Protein AF-A0A820YZL5-F1 (afdb_monomer_lite)

Secondary structure (DSSP, 8-state):
-------TTSSHHHHHHHHTTSS--SSS--EETTEEGGGS-HHHHHHTEEEE-SSPPPPSSBHHHHHHTT--S-S---HHHHHHHHHHTT-HHHHHTSTTGGG-B--GGGTTS-HHHHHHHHHHHHHHT--SEEEESSGGGT--HHHHHHHHHTT-

Structure (mmCIF, N/CA/C/O backbone):
data_AF-A0A820YZL5-F1
#
_entry.id   AF-A0A820YZL5-F1
#
loop_
_atom_site.group_PDB
_atom_site.id
_atom_site.type_symbol
_atom_site.label_atom_id
_atom_site.label_alt_id
_atom_site.label_comp_id
_atom_site.label_asym_id
_atom_site.label_entity_id
_atom_site.label_seq_id
_atom_site.pdbx_PDB_ins_code
_atom_site.Cartn_x
_atom_site.Cartn_y
_atom_site.Cartn_z
_atom_site.occupancy
_atom_site.B_iso_or_equiv
_atom_site.auth_seq_id
_atom_site.auth_comp_id
_atom_site.auth_asym_id
_atom_site.auth_atom_id
_atom_site.pdbx_PDB_model_num
ATOM 1 N N . MET A 1 1 ? 10.880 -13.771 2.315 1.00 72.81 1 MET A N 1
ATOM 2 C CA . MET A 1 1 ? 11.273 -12.405 2.723 1.00 72.81 1 MET A CA 1
ATOM 3 C C . MET A 1 1 ? 12.699 -12.145 2.258 1.00 72.81 1 MET A C 1
ATOM 5 O O . MET A 1 1 ? 13.559 -12.981 2.504 1.00 72.81 1 MET A O 1
ATOM 9 N N . SER A 1 2 ? 12.945 -11.035 1.565 1.00 79.44 2 SER A N 1
ATOM 10 C CA . SER A 1 2 ? 14.290 -10.598 1.166 1.00 79.44 2 SER A CA 1
ATOM 11 C C . SER A 1 2 ? 14.559 -9.242 1.807 1.00 79.44 2 SER A C 1
ATOM 13 O O . SER A 1 2 ? 13.688 -8.378 1.772 1.00 79.44 2 SER A O 1
ATOM 15 N N . ILE A 1 3 ? 15.738 -9.065 2.401 1.00 78.69 3 ILE A N 1
ATOM 16 C CA . ILE A 1 3 ? 16.109 -7.838 3.114 1.00 78.69 3 ILE A CA 1
ATOM 17 C C . ILE A 1 3 ? 17.224 -7.151 2.332 1.00 78.69 3 ILE A C 1
ATOM 19 O O . ILE A 1 3 ? 18.236 -7.773 2.010 1.00 78.69 3 ILE A O 1
ATOM 23 N N . TYR A 1 4 ? 17.035 -5.870 2.025 1.00 78.06 4 TYR A N 1
ATOM 24 C CA . TYR A 1 4 ? 18.021 -5.054 1.326 1.00 78.06 4 TYR A CA 1
ATOM 25 C C . TYR A 1 4 ? 18.699 -4.098 2.311 1.00 78.06 4 TYR A C 1
ATOM 27 O O . TYR A 1 4 ? 18.061 -3.198 2.854 1.00 78.06 4 TYR A O 1
ATOM 35 N N . LEU A 1 5 ? 19.993 -4.313 2.563 1.00 81.06 5 LEU A N 1
ATOM 36 C CA . LEU A 1 5 ? 20.783 -3.547 3.527 1.00 81.06 5 LEU A CA 1
ATOM 37 C C . LEU A 1 5 ? 21.779 -2.635 2.811 1.00 81.06 5 LEU A C 1
ATOM 39 O O . LEU A 1 5 ? 22.403 -3.017 1.824 1.00 81.06 5 LEU A O 1
ATOM 43 N N . GLY A 1 6 ? 21.964 -1.436 3.355 1.00 80.88 6 GLY A N 1
ATOM 44 C CA . GLY A 1 6 ? 22.942 -0.474 2.868 1.00 80.88 6 GLY A CA 1
ATOM 45 C C . GLY A 1 6 ? 22.905 0.818 3.675 1.00 80.88 6 GLY A C 1
ATOM 46 O O . GLY A 1 6 ? 21.952 1.075 4.420 1.00 80.88 6 GLY A O 1
ATOM 47 N N . THR A 1 7 ? 23.952 1.629 3.537 1.00 82.62 7 THR A N 1
ATOM 48 C CA . THR A 1 7 ? 24.090 2.907 4.244 1.00 82.62 7 THR A CA 1
ATOM 49 C C . THR A 1 7 ? 22.957 3.881 3.901 1.00 82.62 7 THR A C 1
ATOM 51 O O . THR A 1 7 ? 22.217 3.712 2.924 1.00 82.62 7 THR A O 1
ATOM 54 N N . SER A 1 8 ? 22.777 4.914 4.727 1.00 78.38 8 SER A N 1
ATOM 55 C CA . SER A 1 8 ? 21.866 6.007 4.373 1.00 78.38 8 SER A CA 1
ATOM 56 C C . SER A 1 8 ? 22.307 6.639 3.047 1.00 78.38 8 SER A C 1
ATOM 58 O O . SER A 1 8 ? 23.500 6.830 2.814 1.00 78.38 8 SER A O 1
ATOM 60 N N . GLY A 1 9 ? 21.352 6.892 2.148 1.00 81.12 9 GLY A N 1
ATOM 61 C CA . GLY A 1 9 ? 21.626 7.445 0.819 1.00 81.12 9 GLY A CA 1
ATOM 62 C C . GLY A 1 9 ? 22.157 6.457 -0.229 1.00 81.12 9 GLY A C 1
ATOM 63 O O . GLY A 1 9 ? 22.427 6.875 -1.349 1.00 81.12 9 GLY A O 1
ATOM 64 N N . CYS A 1 10 ? 22.258 5.151 0.056 1.00 86.19 10 CYS A N 1
ATOM 65 C CA . CYS A 1 10 ? 22.739 4.168 -0.930 1.00 86.19 10 CYS A CA 1
ATOM 66 C C . CYS A 1 10 ? 21.718 3.808 -2.036 1.00 86.19 10 CYS A C 1
ATOM 68 O O . CYS A 1 10 ? 21.962 2.891 -2.815 1.00 86.19 10 CYS A O 1
ATOM 70 N N . GLY A 1 11 ? 20.564 4.486 -2.087 1.00 86.25 11 GLY A N 1
ATOM 71 C CA . GLY A 1 11 ? 19.542 4.286 -3.122 1.00 86.25 11 GLY A CA 1
ATOM 72 C C . GLY A 1 11 ? 18.442 3.267 -2.797 1.00 86.25 11 GLY A C 1
ATOM 73 O O . GLY A 1 11 ? 17.740 2.845 -3.709 1.00 86.25 11 GLY A O 1
ATOM 74 N N . LYS A 1 12 ? 18.241 2.879 -1.527 1.00 86.88 12 LYS A N 1
ATOM 75 C CA . LYS A 1 12 ? 17.176 1.928 -1.127 1.00 86.88 12 LYS A CA 1
ATOM 76 C C . LYS A 1 12 ? 15.785 2.383 -1.589 1.00 86.88 12 LYS A C 1
ATOM 78 O O . LYS A 1 12 ? 15.114 1.658 -2.321 1.00 86.88 12 LYS A O 1
ATOM 83 N N . SER A 1 13 ? 15.403 3.616 -1.257 1.00 84.38 13 SER A N 1
ATOM 84 C CA . SER A 1 13 ? 14.121 4.187 -1.685 1.00 84.38 13 SER A CA 1
ATOM 85 C C . SER A 1 13 ? 14.051 4.382 -3.205 1.00 84.38 13 SER A C 1
ATOM 87 O O . SER A 1 13 ? 12.991 4.210 -3.797 1.00 84.38 13 SER A O 1
ATOM 89 N N . THR A 1 14 ? 15.177 4.654 -3.877 1.00 89.81 14 THR A N 1
ATOM 90 C CA . THR A 1 14 ? 15.236 4.698 -5.350 1.00 89.81 14 THR A CA 1
ATOM 91 C C . THR A 1 14 ? 14.917 3.334 -5.964 1.00 89.81 14 THR A C 1
ATOM 93 O O . THR A 1 14 ? 14.180 3.263 -6.944 1.00 89.81 14 THR A O 1
ATOM 96 N N . THR A 1 15 ? 15.400 2.238 -5.374 1.00 90.62 15 THR A N 1
ATOM 97 C CA . THR A 1 15 ? 15.052 0.876 -5.806 1.00 90.62 15 THR A CA 1
ATOM 98 C C . THR A 1 15 ? 13.552 0.618 -5.682 1.00 90.62 15 THR A C 1
ATOM 100 O O . THR A 1 15 ? 12.956 0.086 -6.615 1.00 90.62 15 THR A O 1
ATOM 103 N N . ILE A 1 16 ? 12.922 1.044 -4.582 1.00 90.44 16 ILE A N 1
ATOM 104 C CA . ILE A 1 16 ? 11.464 0.949 -4.409 1.00 90.44 16 ILE A CA 1
ATOM 105 C C . ILE A 1 16 ? 10.744 1.742 -5.508 1.00 90.44 16 ILE A C 1
ATOM 107 O O . ILE A 1 16 ? 9.876 1.194 -6.181 1.00 90.44 16 ILE A O 1
ATOM 111 N N . GLN A 1 17 ? 11.172 2.976 -5.789 1.00 91.81 17 GLN A N 1
ATOM 112 C CA . GLN A 1 17 ? 10.574 3.806 -6.843 1.00 91.81 17 GLN A CA 1
ATOM 113 C C . GLN A 1 17 ? 10.708 3.199 -8.251 1.00 91.81 17 GLN A C 1
ATOM 115 O O . GLN A 1 17 ? 9.804 3.351 -9.080 1.00 91.81 17 GLN A O 1
ATOM 120 N N . LEU A 1 18 ? 11.814 2.502 -8.533 1.00 94.25 18 LEU A N 1
ATOM 121 C CA . LEU A 1 18 ? 12.004 1.746 -9.776 1.00 94.25 18 LEU A CA 1
ATOM 122 C C . LEU A 1 18 ? 11.089 0.515 -9.830 1.00 94.25 18 LEU A C 1
ATOM 124 O O . LEU A 1 18 ? 10.471 0.263 -10.865 1.00 94.25 18 LEU A O 1
ATOM 128 N N . ILE A 1 19 ? 10.945 -0.220 -8.720 1.00 93.75 19 ILE A N 1
ATOM 129 C CA . ILE A 1 19 ? 10.012 -1.352 -8.620 1.00 93.75 19 ILE A CA 1
ATOM 130 C C . ILE A 1 19 ? 8.570 -0.875 -8.809 1.00 93.75 19 ILE A C 1
ATOM 132 O O . ILE A 1 19 ? 7.821 -1.520 -9.530 1.00 93.75 19 ILE A O 1
ATOM 136 N N . GLU A 1 20 ? 8.179 0.268 -8.250 1.00 93.62 20 GLU A N 1
ATOM 137 C CA . GLU A 1 20 ? 6.851 0.876 -8.433 1.00 93.62 20 GLU A CA 1
ATOM 138 C C . GLU A 1 20 ? 6.658 1.532 -9.813 1.00 93.62 20 GLU A C 1
ATOM 140 O O . GLU A 1 20 ? 5.582 2.069 -10.126 1.00 93.62 20 GLU A O 1
ATOM 145 N N . ARG A 1 21 ? 7.699 1.490 -10.655 1.00 94.88 21 ARG A N 1
ATOM 146 C CA . ARG A 1 21 ? 7.742 2.069 -11.999 1.00 94.88 21 ARG A CA 1
ATOM 147 C C . ARG A 1 21 ? 7.336 3.547 -11.997 1.00 94.88 21 ARG A C 1
ATOM 149 O O . ARG A 1 21 ? 6.578 4.005 -12.851 1.00 94.88 21 ARG A O 1
ATOM 156 N N . PHE A 1 22 ? 7.783 4.299 -10.990 1.00 94.31 22 PHE A N 1
ATOM 157 C CA . PHE A 1 22 ? 7.779 5.766 -11.051 1.00 94.31 22 PHE A CA 1
ATOM 158 C C . PHE A 1 22 ? 8.841 6.279 -12.025 1.00 94.31 22 PHE A C 1
ATOM 160 O O . PHE A 1 22 ? 8.643 7.316 -12.654 1.00 94.31 22 PHE A O 1
ATOM 167 N N . TYR A 1 23 ? 9.916 5.508 -12.190 1.00 95.19 23 TYR A N 1
ATOM 168 C CA . TYR A 1 23 ? 10.978 5.736 -13.159 1.00 95.19 23 TYR A CA 1
ATOM 169 C C . TYR A 1 23 ? 11.290 4.435 -13.903 1.00 95.19 23 TYR A C 1
ATOM 171 O O . TYR A 1 23 ? 11.138 3.346 -13.346 1.00 95.19 23 TYR A O 1
ATOM 179 N N . ASP A 1 24 ? 11.750 4.555 -15.146 1.00 94.12 24 ASP A N 1
ATOM 180 C CA . ASP A 1 24 ? 12.317 3.440 -15.904 1.00 94.12 24 ASP A CA 1
ATOM 181 C C . ASP A 1 24 ? 13.846 3.432 -15.754 1.00 94.12 24 ASP A C 1
ATOM 183 O O . ASP A 1 24 ? 14.484 4.475 -15.610 1.00 94.12 24 ASP A O 1
ATOM 187 N N . VAL A 1 25 ? 14.452 2.245 -15.823 1.00 93.69 25 VAL A N 1
ATOM 188 C CA . VAL A 1 25 ? 15.915 2.104 -15.817 1.00 93.69 25 VAL A CA 1
ATOM 189 C C . VAL A 1 25 ? 16.523 2.605 -17.131 1.00 93.69 25 VAL A C 1
ATOM 191 O O . VAL A 1 25 ? 16.040 2.269 -18.214 1.00 93.69 25 VAL A O 1
ATOM 194 N N . ASN A 1 26 ? 17.627 3.356 -17.056 1.00 92.88 26 ASN A N 1
ATOM 195 C CA . ASN A 1 26 ? 18.355 3.823 -18.245 1.00 92.88 26 ASN A CA 1
ATOM 196 C C . ASN A 1 26 ? 19.019 2.673 -19.017 1.00 92.88 26 ASN A C 1
ATOM 198 O O . ASN A 1 26 ? 19.031 2.670 -20.245 1.00 92.88 26 ASN A O 1
ATOM 202 N N . MET A 1 27 ? 19.585 1.701 -18.297 1.00 95.31 27 MET A N 1
ATOM 203 C CA . MET A 1 27 ? 20.235 0.516 -18.859 1.00 95.31 27 MET A CA 1
ATOM 204 C C . MET A 1 27 ? 19.792 -0.734 -18.101 1.00 95.31 27 MET A C 1
ATOM 206 O O . MET A 1 27 ? 19.554 -0.692 -16.896 1.00 95.31 27 MET A O 1
ATOM 210 N N . GLY A 1 28 ? 19.702 -1.858 -18.813 1.00 95.19 28 GLY A N 1
ATOM 211 C CA . GLY A 1 28 ? 19.243 -3.125 -18.249 1.00 95.19 28 GLY A CA 1
ATOM 212 C C . GLY A 1 28 ? 17.720 -3.283 -18.256 1.00 95.19 28 GLY A C 1
ATOM 213 O O . GLY A 1 28 ? 17.006 -2.680 -19.066 1.00 95.19 28 GLY A O 1
ATOM 214 N N . ARG A 1 29 ? 17.232 -4.191 -17.404 1.00 95.25 29 ARG A N 1
ATOM 215 C CA . ARG A 1 29 ? 15.822 -4.598 -17.326 1.00 95.25 29 ARG A CA 1
ATOM 216 C C . ARG A 1 29 ? 15.454 -4.944 -15.887 1.00 95.25 29 ARG A C 1
ATOM 218 O O . ARG A 1 29 ? 16.241 -5.598 -15.208 1.00 95.25 29 ARG A O 1
ATOM 225 N N . LEU A 1 30 ? 14.250 -4.559 -15.467 1.00 94.88 30 LEU A N 1
ATOM 226 C CA . LEU A 1 30 ? 13.614 -5.056 -14.247 1.00 94.88 30 LEU A CA 1
ATOM 227 C C . LEU A 1 30 ? 12.559 -6.074 -14.675 1.00 94.88 30 LEU A C 1
ATOM 229 O O . LEU A 1 30 ? 11.683 -5.756 -15.483 1.00 94.88 30 LEU A O 1
ATOM 233 N N . LEU A 1 31 ? 12.683 -7.304 -14.181 1.00 95.06 31 LEU A N 1
ATOM 234 C CA 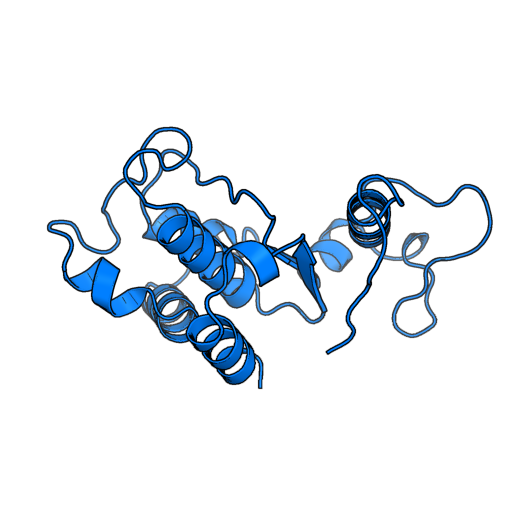. LEU A 1 31 ? 11.831 -8.418 -14.581 1.00 95.06 31 LEU A CA 1
ATOM 235 C C . LEU A 1 31 ? 10.948 -8.861 -13.414 1.00 95.06 31 LEU A C 1
ATOM 237 O O . LEU A 1 31 ? 11.445 -9.037 -12.304 1.00 95.06 31 LEU A O 1
ATOM 241 N N . VAL A 1 32 ? 9.674 -9.114 -13.695 1.00 92.69 32 VAL A N 1
ATOM 242 C CA . VAL A 1 32 ? 8.750 -9.839 -12.813 1.00 92.69 32 VAL A CA 1
ATOM 243 C C . VAL A 1 32 ? 8.237 -11.042 -13.592 1.00 92.69 32 VAL A C 1
ATOM 245 O O . VAL A 1 32 ? 7.796 -10.892 -14.730 1.00 92.69 32 VAL A O 1
ATOM 248 N N . ASP A 1 33 ? 8.396 -12.243 -13.030 1.00 90.56 33 ASP A N 1
ATOM 249 C CA . ASP A 1 33 ? 8.117 -13.521 -13.705 1.00 90.56 33 ASP A CA 1
ATOM 250 C C . ASP A 1 33 ? 8.735 -13.602 -15.111 1.00 90.56 33 ASP A C 1
ATOM 252 O O . ASP A 1 33 ? 8.091 -13.943 -16.105 1.00 90.56 33 ASP A O 1
ATOM 256 N N . SER A 1 34 ? 10.009 -13.202 -15.202 1.00 93.81 34 SER A N 1
ATOM 257 C CA . SER A 1 34 ? 10.791 -13.137 -16.447 1.00 93.81 34 SER A CA 1
ATOM 258 C C . SER A 1 34 ? 10.264 -12.163 -17.514 1.00 93.81 34 SER A C 1
ATOM 260 O O . SER A 1 34 ? 10.814 -12.119 -18.615 1.00 93.81 34 SER A O 1
ATOM 262 N N . ARG A 1 35 ? 9.255 -11.339 -17.209 1.00 94.81 35 ARG A N 1
ATOM 263 C CA . ARG A 1 35 ? 8.741 -10.291 -18.101 1.00 94.81 35 ARG A CA 1
ATOM 264 C C . ARG A 1 35 ? 9.231 -8.922 -17.668 1.00 94.81 35 ARG A C 1
ATOM 266 O O . ARG A 1 35 ? 9.197 -8.585 -16.491 1.00 94.81 35 ARG A O 1
ATOM 273 N N . ASP A 1 36 ? 9.661 -8.117 -18.632 1.00 96.31 36 ASP A N 1
ATOM 274 C CA . ASP A 1 36 ? 10.061 -6.738 -18.362 1.00 96.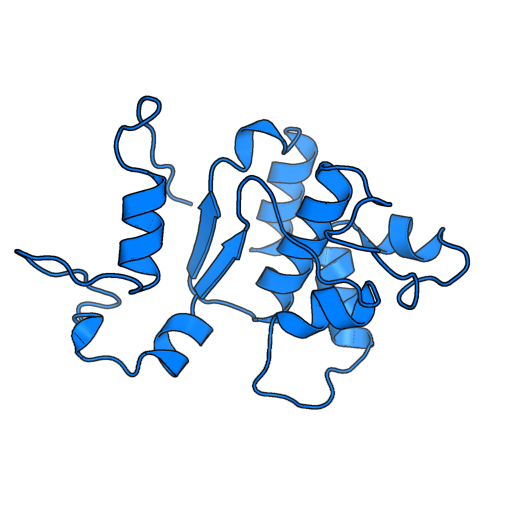31 36 ASP A CA 1
ATOM 275 C C . ASP A 1 36 ? 8.849 -5.925 -17.904 1.00 96.31 36 ASP A C 1
ATOM 277 O O . ASP A 1 36 ? 7.830 -5.885 -18.604 1.00 96.31 36 ASP A O 1
ATOM 281 N N . ILE A 1 37 ? 8.959 -5.254 -16.757 1.00 96.25 37 ILE A N 1
ATOM 282 C CA . ILE A 1 37 ? 7.856 -4.469 -16.186 1.00 96.25 37 ILE A CA 1
ATOM 283 C C . ILE A 1 37 ? 7.379 -3.357 -17.123 1.00 96.25 37 ILE A C 1
ATOM 285 O O . ILE A 1 37 ? 6.229 -2.927 -17.025 1.00 96.25 37 ILE A O 1
ATOM 289 N N . ARG A 1 38 ? 8.225 -2.921 -18.070 1.00 95.44 38 ARG A N 1
ATOM 290 C CA . ARG A 1 38 ? 7.873 -1.921 -19.085 1.00 95.44 38 ARG A CA 1
ATOM 291 C C . ARG A 1 38 ? 6.815 -2.412 -20.067 1.00 95.44 38 ARG A C 1
ATOM 293 O O . ARG A 1 38 ? 6.037 -1.605 -20.568 1.00 95.44 38 ARG A O 1
ATOM 300 N N . SER A 1 39 ? 6.759 -3.725 -20.294 1.00 95.50 39 SER A N 1
ATOM 301 C CA . SER A 1 39 ? 5.768 -4.371 -21.164 1.00 95.50 39 SER A CA 1
ATOM 302 C C . SER A 1 39 ? 4.401 -4.571 -20.499 1.00 95.50 39 SER A C 1
ATOM 304 O O . SER A 1 39 ? 3.423 -4.873 -21.179 1.00 95.50 39 SER A O 1
ATOM 306 N N . LEU A 1 40 ? 4.318 -4.407 -19.175 1.00 95.50 40 LEU A N 1
ATOM 307 C CA . LEU A 1 40 ? 3.094 -4.608 -18.405 1.00 95.50 40 LEU A CA 1
ATOM 308 C C . LEU A 1 40 ? 2.244 -3.332 -18.391 1.00 95.50 40 LEU A C 1
ATOM 310 O O . LEU A 1 40 ? 2.764 -2.212 -18.440 1.00 95.50 40 LEU A O 1
ATOM 314 N N . ASN A 1 41 ? 0.926 -3.495 -18.260 1.00 95.38 41 ASN A N 1
ATOM 315 C CA . ASN A 1 41 ? 0.040 -2.374 -17.966 1.00 95.38 41 ASN A CA 1
ATOM 316 C C . ASN A 1 41 ? 0.387 -1.798 -16.582 1.00 95.38 41 ASN A C 1
ATOM 318 O O . ASN A 1 41 ? 0.446 -2.537 -15.601 1.00 95.38 41 ASN A O 1
ATOM 322 N N . LEU A 1 42 ? 0.617 -0.484 -16.507 1.00 94.31 42 LEU A N 1
ATOM 323 C CA . LEU A 1 42 ? 1.115 0.176 -15.298 1.00 94.31 42 LEU A CA 1
ATOM 324 C C . LEU A 1 42 ? 0.131 0.081 -14.123 1.00 94.31 42 LEU A C 1
ATOM 326 O O . LEU A 1 42 ? 0.544 -0.194 -12.998 1.00 94.31 42 LEU A O 1
ATOM 330 N N . GLN A 1 43 ? -1.160 0.299 -14.376 1.00 93.19 43 GLN A N 1
ATOM 331 C CA . GLN A 1 43 ? -2.211 0.246 -13.359 1.00 93.19 43 GLN A CA 1
ATOM 332 C C . GLN A 1 43 ? -2.359 -1.170 -12.804 1.00 93.19 43 GLN A C 1
ATOM 334 O O . GLN A 1 43 ? -2.367 -1.356 -11.589 1.00 93.19 43 GLN A O 1
ATOM 339 N N . TRP A 1 44 ? -2.405 -2.170 -13.688 1.00 92.81 44 TRP A N 1
ATOM 340 C CA . TRP A 1 44 ? -2.431 -3.574 -13.294 1.00 92.81 44 TRP A CA 1
ATOM 341 C C . TRP A 1 44 ? -1.183 -3.941 -12.494 1.00 92.81 44 TRP A C 1
ATOM 343 O O . TRP A 1 44 ? -1.302 -4.477 -11.400 1.00 92.81 44 TRP A O 1
ATOM 353 N N . TYR A 1 45 ? 0.007 -3.589 -12.975 1.00 95.00 45 TYR A N 1
ATOM 354 C CA . TYR A 1 45 ? 1.257 -3.901 -12.289 1.00 95.00 45 TYR A CA 1
ATOM 355 C C . TYR A 1 45 ? 1.295 -3.314 -10.870 1.00 95.00 45 TYR A C 1
ATOM 357 O O . TYR A 1 45 ? 1.561 -4.032 -9.911 1.00 95.00 45 TYR A O 1
ATOM 365 N N . ARG A 1 46 ? 0.911 -2.042 -10.705 1.00 94.00 46 ARG A N 1
ATOM 366 C CA . ARG A 1 46 ? 0.817 -1.406 -9.382 1.00 94.00 46 ARG A CA 1
ATOM 367 C C . ARG A 1 46 ? -0.267 -2.013 -8.494 1.00 94.00 46 ARG A C 1
ATOM 369 O O . ARG A 1 46 ? -0.103 -2.003 -7.281 1.00 94.00 46 ARG A O 1
ATOM 376 N N . SER A 1 47 ? -1.344 -2.568 -9.057 1.00 91.88 47 SER A N 1
ATOM 377 C CA . SER A 1 47 ? -2.343 -3.308 -8.266 1.00 91.88 47 SER A CA 1
ATOM 378 C C . SER A 1 47 ? -1.773 -4.587 -7.641 1.00 91.88 47 SER A C 1
ATOM 380 O O . SER A 1 47 ? -2.254 -5.019 -6.602 1.00 91.88 47 SER A O 1
ATOM 382 N N . GLN A 1 48 ? -0.714 -5.159 -8.227 1.00 92.81 48 GLN A N 1
ATOM 383 C CA . GLN A 1 48 ? -0.027 -6.330 -7.678 1.00 92.81 48 GLN A CA 1
ATOM 384 C C . GLN A 1 48 ? 0.970 -5.971 -6.564 1.00 92.81 48 GLN A C 1
ATOM 386 O O . GLN A 1 48 ? 1.529 -6.876 -5.946 1.00 92.81 48 GLN A O 1
ATOM 391 N N . ILE A 1 49 ? 1.195 -4.676 -6.307 1.00 92.94 49 ILE A N 1
ATOM 392 C CA . ILE A 1 49 ? 2.171 -4.170 -5.341 1.00 92.94 49 ILE A CA 1
ATOM 393 C C . ILE A 1 49 ? 1.452 -3.447 -4.198 1.00 92.94 49 ILE A C 1
ATOM 395 O O . ILE A 1 49 ? 0.622 -2.560 -4.422 1.00 92.94 49 ILE A O 1
ATOM 399 N N . GLY A 1 50 ? 1.801 -3.811 -2.967 1.00 91.44 50 GLY A N 1
ATOM 400 C CA . GLY A 1 50 ? 1.506 -3.046 -1.760 1.00 91.44 50 GLY A CA 1
ATOM 401 C C . GLY A 1 50 ? 2.777 -2.385 -1.244 1.00 91.44 50 GLY A C 1
ATOM 402 O O . GLY A 1 50 ? 3.854 -2.976 -1.312 1.00 91.44 50 GLY A O 1
ATOM 403 N N . ILE A 1 51 ? 2.655 -1.172 -0.715 1.00 89.31 51 ILE A N 1
ATOM 404 C CA . ILE A 1 51 ? 3.775 -0.433 -0.132 1.00 89.31 51 ILE A CA 1
ATOM 405 C C . ILE A 1 51 ? 3.415 0.064 1.264 1.00 89.31 51 ILE A C 1
ATOM 407 O O . ILE A 1 51 ? 2.322 0.584 1.495 1.00 89.31 51 ILE A O 1
ATOM 411 N N . VAL A 1 52 ? 4.366 -0.075 2.181 1.00 88.94 52 VAL A N 1
ATOM 412 C CA . VAL A 1 52 ? 4.344 0.517 3.515 1.00 88.94 52 VAL A CA 1
ATOM 413 C C . VAL A 1 52 ? 5.588 1.391 3.645 1.00 88.94 52 VAL A C 1
ATOM 415 O O . VAL A 1 52 ? 6.707 0.894 3.763 1.00 88.94 52 VAL A O 1
ATOM 418 N N . SER A 1 53 ? 5.390 2.704 3.562 1.00 84.50 53 SER A N 1
ATOM 419 C CA . SER A 1 53 ? 6.464 3.699 3.647 1.00 84.50 53 SER A CA 1
ATOM 420 C C . SER A 1 53 ? 6.952 3.901 5.087 1.00 84.50 53 SER A C 1
ATOM 422 O O . SER A 1 53 ? 6.195 3.669 6.031 1.00 84.50 53 SER A O 1
ATOM 424 N N . GLN A 1 54 ? 8.176 4.416 5.237 1.00 78.06 54 GLN A N 1
ATOM 425 C CA . GLN A 1 54 ? 8.792 4.765 6.525 1.00 78.06 54 GLN A CA 1
ATOM 426 C C . GLN A 1 54 ? 7.925 5.719 7.359 1.00 78.06 54 GLN A C 1
ATOM 428 O O . GLN A 1 54 ? 7.676 5.470 8.536 1.00 78.06 54 GLN A O 1
ATOM 433 N N . GLU A 1 55 ? 7.426 6.788 6.733 1.00 81.25 55 GLU A N 1
ATOM 434 C CA . GLU A 1 55 ? 6.449 7.707 7.319 1.00 81.25 55 GLU A CA 1
ATOM 435 C C . GLU A 1 55 ? 5.117 7.585 6.567 1.00 81.25 55 GLU A C 1
ATOM 437 O O . GLU A 1 55 ? 4.897 8.257 5.553 1.00 81.25 55 GLU A O 1
ATOM 442 N N . PRO A 1 56 ? 4.207 6.708 7.020 1.00 84.56 56 PRO A N 1
ATOM 443 C CA . PRO A 1 56 ? 2.947 6.513 6.333 1.00 84.56 56 PRO A CA 1
ATOM 444 C C . PRO A 1 56 ? 2.064 7.757 6.416 1.00 84.56 56 PRO A C 1
ATOM 446 O O . PRO A 1 56 ? 1.759 8.275 7.494 1.00 84.56 56 PRO A O 1
ATOM 449 N N . VAL A 1 57 ? 1.599 8.204 5.251 1.00 86.44 57 VAL A N 1
ATOM 450 C CA . VAL A 1 57 ? 0.666 9.324 5.136 1.00 86.44 57 VAL A CA 1
ATOM 451 C C . VAL A 1 57 ? -0.767 8.798 5.120 1.00 86.44 57 VAL A C 1
ATOM 453 O O . VAL A 1 57 ? -1.155 7.970 4.288 1.00 86.44 57 VAL A O 1
ATOM 456 N N . LEU A 1 58 ? -1.570 9.316 6.045 1.00 90.94 58 LEU A N 1
ATOM 457 C CA . LEU A 1 58 ? -3.014 9.115 6.075 1.00 90.94 58 LEU A CA 1
ATOM 458 C C . LEU A 1 58 ? -3.720 10.356 5.529 1.00 90.94 58 LEU A C 1
ATOM 460 O O . LEU A 1 58 ? -3.283 11.488 5.752 1.00 90.94 58 LEU A O 1
ATOM 464 N N . PHE A 1 59 ? -4.812 10.133 4.808 1.00 91.19 59 PHE A N 1
ATOM 465 C CA . PHE A 1 59 ? -5.684 11.198 4.341 1.00 91.19 59 PHE A CA 1
ATOM 466 C C . PHE A 1 59 ? -6.534 11.720 5.500 1.00 91.19 59 PHE A C 1
ATOM 468 O O . PHE A 1 59 ? -6.784 11.003 6.471 1.00 91.19 59 PHE A O 1
ATOM 475 N N . ASN A 1 60 ? -6.992 12.968 5.377 1.00 91.88 60 ASN A N 1
ATOM 476 C CA . ASN A 1 60 ? -7.937 13.585 6.310 1.00 91.88 60 ASN A CA 1
ATOM 477 C C . ASN A 1 60 ? -9.351 13.018 6.089 1.00 91.88 60 ASN A C 1
ATOM 479 O O . ASN A 1 60 ? -10.234 13.694 5.567 1.00 91.88 60 ASN A O 1
ATOM 483 N N . MET A 1 61 ? -9.490 11.735 6.392 1.00 92.81 61 MET A N 1
ATOM 484 C CA . MET A 1 61 ? -10.641 10.867 6.176 1.00 92.81 61 MET A CA 1
ATOM 485 C C . MET A 1 61 ? -10.759 9.928 7.384 1.00 92.81 61 MET A C 1
ATOM 487 O O . MET A 1 61 ? -9.847 9.861 8.218 1.00 92.81 61 MET A O 1
ATOM 491 N N . SER A 1 62 ? -11.855 9.182 7.475 1.00 95.44 62 SER A N 1
ATOM 492 C CA . SER A 1 62 ? -12.024 8.143 8.495 1.00 95.44 62 SER A CA 1
ATOM 493 C C . SER A 1 62 ? -10.947 7.053 8.400 1.00 95.44 62 SER A C 1
ATOM 495 O O . SER A 1 62 ? -10.300 6.867 7.359 1.00 95.44 62 SER A O 1
ATOM 497 N N . ILE A 1 63 ? -10.751 6.295 9.481 1.00 96.25 63 ILE A N 1
ATOM 498 C CA . ILE A 1 63 ? -9.895 5.100 9.469 1.00 96.25 63 ILE A CA 1
ATOM 499 C C . ILE A 1 63 ? -10.407 4.096 8.426 1.00 96.25 63 ILE A C 1
ATOM 501 O O . ILE A 1 63 ? -9.603 3.541 7.674 1.00 96.25 63 ILE A O 1
ATOM 505 N N . ARG A 1 64 ? -11.733 3.912 8.327 1.00 96.62 64 ARG A N 1
ATOM 506 C CA . ARG A 1 64 ? -12.385 3.066 7.315 1.00 96.62 64 ARG A CA 1
ATOM 507 C C . ARG A 1 64 ? -11.943 3.437 5.906 1.00 96.62 64 ARG A C 1
ATOM 509 O O . ARG A 1 64 ? -11.435 2.585 5.184 1.00 96.62 64 ARG A O 1
ATOM 516 N N . GLU A 1 65 ? -12.100 4.703 5.532 1.00 95.44 65 GLU A N 1
ATOM 517 C CA . GLU A 1 65 ? -11.748 5.212 4.201 1.00 95.44 65 GLU A CA 1
ATOM 518 C C . GLU A 1 65 ? -10.244 5.120 3.943 1.00 95.44 65 GLU A C 1
ATOM 520 O O . GLU A 1 65 ? -9.813 4.745 2.854 1.00 95.44 65 GLU A O 1
ATOM 525 N N . ASN A 1 66 ? -9.426 5.396 4.961 1.00 95.38 66 ASN A N 1
ATOM 526 C CA . ASN A 1 66 ? -7.982 5.256 4.859 1.00 95.38 66 ASN A CA 1
ATOM 527 C C . ASN A 1 66 ? -7.557 3.809 4.588 1.00 95.38 66 ASN A C 1
ATOM 529 O O . ASN A 1 66 ? -6.611 3.619 3.828 1.00 95.38 66 ASN A O 1
ATOM 533 N N . ILE A 1 67 ? -8.196 2.805 5.189 1.00 96.31 67 ILE A N 1
ATOM 534 C CA . ILE A 1 67 ? -7.906 1.393 4.897 1.00 96.31 67 ILE A CA 1
ATOM 535 C C . ILE A 1 67 ? -8.466 1.026 3.518 1.00 96.31 67 ILE A C 1
ATOM 537 O O . ILE A 1 67 ? -7.730 0.478 2.697 1.00 96.31 67 ILE A O 1
ATOM 541 N N . ALA A 1 68 ? -9.715 1.414 3.229 1.00 95.81 68 ALA A N 1
ATOM 542 C CA . ALA A 1 68 ? -10.398 1.165 1.958 1.00 95.81 68 ALA A CA 1
ATOM 543 C C . ALA A 1 68 ? -9.617 1.680 0.736 1.00 95.81 68 ALA A C 1
ATOM 545 O O . ALA A 1 68 ? -9.624 1.052 -0.318 1.00 95.81 68 ALA A O 1
ATOM 546 N N . TYR A 1 69 ? -8.851 2.761 0.902 1.00 93.62 69 TYR A N 1
ATOM 547 C CA . TYR A 1 69 ? -7.973 3.316 -0.133 1.00 93.62 69 TYR A CA 1
ATOM 548 C C . TYR A 1 69 ? -6.918 2.331 -0.684 1.00 93.62 69 TYR A C 1
ATOM 550 O O . TYR A 1 69 ? -6.254 2.607 -1.687 1.00 93.62 69 TYR A O 1
ATOM 558 N N . GLY A 1 70 ? -6.735 1.173 -0.039 1.00 92.12 70 GLY A N 1
ATOM 559 C CA . GLY A 1 70 ? -5.919 0.075 -0.550 1.00 92.12 70 GLY A CA 1
ATOM 560 C C . GLY A 1 70 ? -6.367 -0.407 -1.930 1.00 92.12 70 GLY A C 1
ATOM 561 O O . GLY A 1 70 ? -5.517 -0.705 -2.776 1.00 92.12 70 GLY A O 1
ATOM 562 N N . ASP A 1 71 ? -7.674 -0.397 -2.199 1.00 91.38 71 AS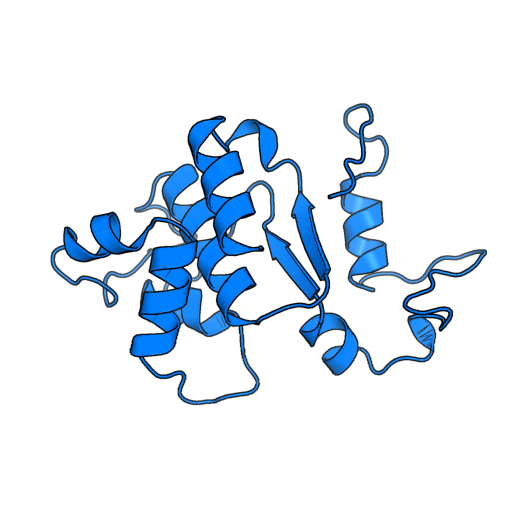P A N 1
ATOM 563 C CA . ASP A 1 71 ? -8.260 -0.866 -3.451 1.00 91.38 71 ASP A CA 1
ATOM 564 C C . ASP A 1 71 ? -9.245 0.155 -4.034 1.00 91.38 71 ASP A C 1
ATOM 566 O O . ASP A 1 71 ? -10.402 0.250 -3.643 1.00 91.38 71 ASP A O 1
ATOM 570 N N . ASN A 1 72 ? -8.780 0.895 -5.040 1.00 87.69 72 ASN A N 1
ATOM 571 C CA . ASN A 1 72 ? -9.582 1.904 -5.734 1.00 87.69 72 ASN A CA 1
ATOM 572 C C . ASN A 1 72 ? -10.367 1.337 -6.932 1.00 87.69 72 ASN A C 1
ATOM 574 O O . ASN A 1 72 ? -10.986 2.102 -7.671 1.00 87.69 72 ASN A O 1
ATOM 578 N N . SER A 1 73 ? -10.301 0.025 -7.186 1.00 86.81 73 SER A N 1
ATOM 579 C CA . SER A 1 73 ? -11.042 -0.602 -8.289 1.00 86.81 73 SER A CA 1
ATOM 580 C C . SER A 1 73 ? -12.504 -0.875 -7.925 1.00 86.81 73 SER A C 1
ATOM 582 O O . SER A 1 73 ? -13.369 -0.898 -8.803 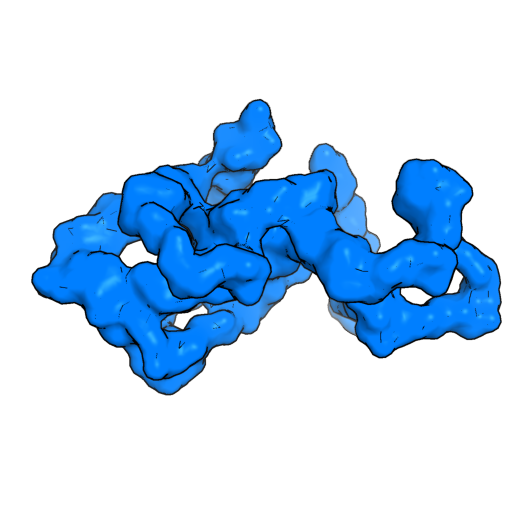1.00 86.81 73 SER A O 1
ATOM 584 N N . ARG A 1 74 ? -12.786 -1.032 -6.627 1.00 88.31 74 ARG A N 1
ATOM 585 C CA . ARG A 1 74 ? -14.118 -1.269 -6.068 1.00 88.31 74 ARG A CA 1
ATOM 586 C C . ARG A 1 74 ? -14.628 0.010 -5.412 1.00 88.31 74 ARG A C 1
ATOM 588 O O . ARG A 1 74 ? -13.906 0.647 -4.656 1.00 88.31 74 ARG A O 1
ATOM 595 N N . LYS A 1 75 ? -15.874 0.396 -5.706 1.00 81.00 75 LYS A N 1
ATOM 596 C CA . LYS A 1 75 ? -16.490 1.599 -5.113 1.00 81.00 75 LYS A CA 1
ATOM 597 C C . LYS A 1 75 ? -16.831 1.420 -3.637 1.00 81.00 75 LYS A C 1
ATOM 599 O O . LYS A 1 75 ? -16.612 2.340 -2.861 1.00 81.00 75 LYS A O 1
ATOM 604 N N . ASP A 1 76 ? -17.328 0.243 -3.273 1.00 87.38 76 ASP A N 1
ATOM 605 C CA . ASP A 1 76 ? -17.816 -0.048 -1.931 1.00 87.38 76 ASP A CA 1
ATOM 606 C C . ASP A 1 76 ? -17.126 -1.310 -1.421 1.00 87.38 76 ASP A C 1
ATOM 608 O O . ASP A 1 76 ? -17.455 -2.427 -1.825 1.00 87.38 76 ASP A O 1
ATOM 612 N N . ILE A 1 77 ? -16.123 -1.126 -0.564 1.00 94.31 77 ILE A N 1
ATOM 613 C CA . ILE A 1 77 ? -15.451 -2.239 0.104 1.00 94.31 77 ILE A CA 1
ATOM 614 C C . ILE A 1 77 ? -16.272 -2.609 1.344 1.00 94.31 77 ILE A C 1
ATOM 616 O O . ILE A 1 77 ? -16.509 -1.735 2.187 1.00 94.31 77 ILE A O 1
ATOM 620 N N . PRO A 1 78 ? -16.710 -3.875 1.482 1.00 95.38 78 PRO A N 1
ATOM 621 C CA . PRO A 1 78 ? -17.439 -4.329 2.657 1.00 95.38 78 PRO A CA 1
ATOM 622 C C . PRO A 1 78 ? -16.662 -4.058 3.946 1.00 95.38 78 PRO A C 1
ATOM 624 O O . PRO A 1 78 ? -15.448 -4.265 4.013 1.00 95.38 78 PRO A O 1
ATOM 627 N N . LEU A 1 79 ? -17.372 -3.644 4.997 1.00 95.25 79 LEU A N 1
ATOM 628 C CA . LEU A 1 79 ? -16.753 -3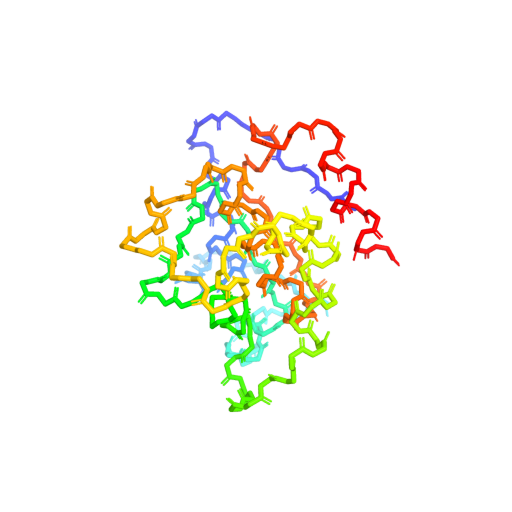.364 6.293 1.00 95.25 79 LEU A CA 1
ATOM 629 C C . LEU A 1 79 ? -16.023 -4.592 6.859 1.00 95.25 79 LEU A C 1
ATOM 631 O O . LEU A 1 79 ? -14.972 -4.437 7.470 1.00 95.25 79 LEU A O 1
ATOM 635 N N . ASP A 1 80 ? -16.525 -5.800 6.600 1.00 96.81 80 ASP A N 1
ATOM 636 C CA . ASP A 1 80 ? -15.901 -7.045 7.057 1.00 96.81 80 ASP A CA 1
ATOM 637 C C . ASP A 1 80 ? -14.492 -7.245 6.482 1.00 96.81 80 ASP A C 1
ATOM 639 O O . ASP A 1 80 ? -13.590 -7.668 7.205 1.00 96.81 80 ASP A O 1
ATOM 643 N N . GLU A 1 81 ? -14.256 -6.873 5.218 1.00 96.19 81 GLU A N 1
ATOM 644 C CA . GLU A 1 81 ? -12.916 -6.926 4.617 1.00 96.19 81 GLU A CA 1
ATOM 645 C C . GLU A 1 81 ? -11.972 -5.903 5.263 1.00 96.19 81 GLU A C 1
ATOM 647 O O . GLU A 1 81 ? -10.811 -6.204 5.541 1.00 96.19 81 GLU A O 1
ATOM 652 N N . ILE A 1 82 ? -12.481 -4.703 5.558 1.00 97.19 82 ILE A N 1
ATOM 653 C CA . ILE A 1 82 ? -11.730 -3.647 6.252 1.00 97.19 82 ILE A CA 1
ATOM 654 C C . ILE A 1 82 ? -11.374 -4.093 7.675 1.00 97.19 82 ILE A C 1
ATOM 656 O O . ILE A 1 82 ? -10.243 -3.898 8.128 1.00 97.19 82 ILE A O 1
ATOM 660 N N . ILE A 1 83 ? -12.320 -4.723 8.376 1.00 97.62 83 ILE A N 1
ATOM 661 C CA . ILE A 1 83 ? -12.105 -5.297 9.703 1.00 97.62 83 ILE A CA 1
ATOM 662 C C . ILE A 1 83 ? -11.057 -6.403 9.633 1.00 97.62 83 ILE A C 1
ATOM 664 O O . ILE A 1 83 ? -10.144 -6.417 10.458 1.00 97.62 83 ILE A O 1
ATOM 668 N N . GLN A 1 84 ? -11.144 -7.298 8.649 1.00 95.81 84 GLN A N 1
ATOM 669 C CA . GLN A 1 84 ? -10.182 -8.382 8.498 1.00 95.81 84 GLN A CA 1
ATOM 670 C C . GLN A 1 84 ? -8.772 -7.847 8.224 1.00 95.81 84 GLN A C 1
ATOM 672 O O . GLN A 1 84 ? -7.824 -8.264 8.886 1.00 95.81 84 GLN A O 1
ATOM 677 N N . ALA A 1 85 ? -8.628 -6.862 7.334 1.00 94.81 85 ALA A N 1
ATOM 678 C CA . ALA A 1 85 ? -7.345 -6.211 7.076 1.00 94.81 85 ALA A CA 1
ATOM 679 C C . ALA A 1 85 ? -6.781 -5.520 8.334 1.00 94.81 85 ALA A C 1
ATOM 681 O O . ALA A 1 85 ? -5.588 -5.615 8.622 1.00 94.81 85 ALA A O 1
ATOM 682 N N . ALA A 1 86 ? -7.636 -4.864 9.124 1.00 95.62 86 ALA A N 1
ATOM 683 C CA . ALA A 1 86 ? -7.246 -4.233 10.384 1.00 95.62 86 ALA A CA 1
ATOM 684 C C . ALA A 1 86 ? -6.857 -5.242 11.480 1.00 95.62 86 ALA A C 1
ATOM 686 O O . ALA A 1 86 ? -5.971 -4.952 12.287 1.00 95.62 86 ALA A O 1
ATOM 687 N N . LYS A 1 87 ? -7.501 -6.415 11.527 1.00 94.00 87 LYS A N 1
ATOM 688 C CA . LYS A 1 87 ? -7.128 -7.518 12.428 1.00 94.00 87 LYS A CA 1
ATOM 689 C C . LYS A 1 87 ? -5.770 -8.090 12.045 1.00 94.00 87 LYS A C 1
ATOM 691 O O . LYS A 1 87 ? -4.899 -8.193 12.901 1.00 94.00 87 LYS A O 1
ATOM 696 N N . ASN A 1 88 ? -5.564 -8.351 10.757 1.00 91.00 88 ASN A N 1
ATOM 697 C CA . ASN A 1 88 ? -4.287 -8.823 10.226 1.00 91.00 88 ASN A CA 1
ATOM 698 C C . ASN A 1 88 ? -3.152 -7.813 10.499 1.00 91.00 88 ASN A C 1
ATOM 700 O O . ASN A 1 88 ? -2.028 -8.198 10.789 1.00 91.00 88 ASN A O 1
ATOM 704 N N . ALA A 1 89 ? -3.449 -6.511 10.490 1.00 90.31 89 ALA A N 1
ATOM 705 C CA . ALA A 1 89 ? -2.492 -5.465 10.855 1.00 90.31 89 ALA A CA 1
ATOM 706 C C . ALA A 1 89 ? -2.406 -5.162 12.369 1.00 90.31 89 ALA A C 1
ATOM 708 O O . ALA A 1 89 ? -1.738 -4.201 12.754 1.00 90.31 89 ALA A O 1
ATOM 709 N N . ASN A 1 90 ? -3.100 -5.926 13.223 1.00 90.38 90 ASN A N 1
ATOM 710 C CA . ASN A 1 90 ? -3.162 -5.749 14.679 1.00 90.38 90 ASN A CA 1
ATOM 711 C C . ASN A 1 90 ? -3.499 -4.314 15.133 1.00 90.38 90 ASN A C 1
ATOM 713 O O . ASN A 1 90 ? -2.864 -3.736 16.016 1.00 90.38 90 ASN A O 1
ATOM 717 N N . ILE A 1 91 ? -4.490 -3.698 14.486 1.00 92.69 91 ILE A N 1
ATOM 718 C CA . ILE A 1 91 ? -5.000 -2.367 14.854 1.00 92.69 91 ILE A CA 1
ATOM 719 C C . ILE A 1 91 ? -6.494 -2.376 15.185 1.00 92.69 91 ILE A C 1
ATOM 721 O O . ILE A 1 91 ? -7.006 -1.391 15.707 1.00 92.69 91 ILE A O 1
ATOM 725 N N . HIS A 1 92 ? -7.189 -3.487 14.925 1.00 95.50 92 HIS A N 1
ATOM 726 C CA . HIS A 1 92 ? -8.624 -3.619 15.172 1.00 95.50 92 HIS A CA 1
ATOM 727 C C . HIS A 1 92 ? -9.020 -3.278 16.613 1.00 95.50 92 HIS A C 1
ATOM 729 O O . HIS A 1 92 ? -9.902 -2.446 16.802 1.00 95.50 92 HIS A O 1
ATOM 735 N N . ASP A 1 93 ? -8.344 -3.852 17.611 1.00 93.25 93 ASP A N 1
ATOM 736 C CA . ASP A 1 93 ? -8.699 -3.643 19.020 1.00 93.25 93 ASP A CA 1
ATOM 737 C C . ASP A 1 93 ? -8.549 -2.173 19.418 1.00 93.25 93 ASP A C 1
ATOM 739 O O . ASP A 1 93 ? -9.448 -1.596 20.019 1.00 93.25 93 ASP A O 1
ATOM 743 N N . PHE A 1 94 ? -7.461 -1.523 18.988 1.00 93.50 94 PHE A N 1
ATOM 744 C CA . PHE A 1 94 ? -7.288 -0.081 19.173 1.00 93.50 94 PHE A CA 1
ATOM 745 C C . PHE A 1 94 ? -8.443 0.712 18.554 1.00 93.50 94 PHE A C 1
ATOM 747 O O . PHE A 1 94 ? -8.980 1.600 19.208 1.00 93.50 94 PHE A O 1
ATOM 754 N N . ILE A 1 95 ? -8.837 0.382 17.319 1.00 95.69 95 ILE A N 1
ATOM 755 C CA . ILE A 1 95 ? -9.950 1.053 16.639 1.00 95.69 95 ILE A CA 1
ATOM 756 C C . ILE A 1 95 ? -11.252 0.847 17.421 1.00 95.69 95 ILE A C 1
ATOM 758 O O . ILE A 1 95 ? -11.998 1.802 17.583 1.00 95.69 95 ILE A O 1
ATOM 762 N N . GLN A 1 96 ? -11.514 -0.352 17.949 1.00 95.06 96 GLN A N 1
ATOM 763 C CA . GLN A 1 96 ? -12.707 -0.643 18.757 1.00 95.06 96 GLN A CA 1
ATOM 764 C C . GLN A 1 96 ? -12.772 0.160 20.066 1.00 95.06 96 GLN A C 1
ATOM 766 O O . GLN A 1 96 ? -13.866 0.439 20.546 1.00 95.06 96 GLN A O 1
ATOM 771 N N . PHE A 1 97 ? -11.630 0.557 20.636 1.00 94.19 97 PHE A N 1
ATOM 772 C CA . PHE A 1 97 ? -11.592 1.412 21.828 1.00 94.19 97 PHE A CA 1
ATOM 773 C C . PHE A 1 97 ? -11.842 2.901 21.537 1.00 94.19 97 PHE A C 1
ATOM 775 O O . PHE A 1 97 ? -12.032 3.676 22.476 1.00 94.19 97 PHE A O 1
ATOM 782 N N . LEU A 1 98 ? -11.832 3.328 20.270 1.00 94.00 98 LEU A N 1
ATOM 783 C CA . LEU A 1 98 ? -12.146 4.708 19.896 1.00 94.00 98 LEU A CA 1
ATOM 784 C C . LEU A 1 98 ? -13.655 4.955 19.968 1.00 94.00 98 LEU A C 1
ATOM 786 O O . LEU A 1 98 ? -14.447 4.096 19.591 1.00 94.00 98 LEU A O 1
ATOM 790 N N . GLN A 1 99 ? -14.046 6.166 20.372 1.00 91.81 99 GLN A N 1
ATOM 791 C CA . GLN A 1 99 ? -15.454 6.557 20.493 1.00 91.81 99 GLN A CA 1
ATOM 792 C C . GLN A 1 99 ? -16.246 6.343 19.190 1.00 91.81 99 GLN A C 1
ATOM 794 O O . GLN A 1 99 ? -17.349 5.804 19.239 1.00 91.81 99 GLN A O 1
ATOM 799 N N . ASP A 1 100 ? -15.665 6.710 18.043 1.00 94.69 100 ASP A N 1
ATOM 800 C CA . ASP A 1 100 ? -16.313 6.587 16.727 1.00 94.69 100 ASP A CA 1
ATOM 801 C C . ASP A 1 100 ? -15.829 5.356 15.939 1.00 94.69 100 ASP A C 1
ATOM 803 O O . ASP A 1 100 ? -16.153 5.179 14.761 1.00 94.69 100 ASP A O 1
ATOM 807 N N . GLY A 1 101 ? -15.022 4.490 16.558 1.00 95.94 101 GLY A N 1
ATOM 808 C CA . GLY A 1 101 ? -14.507 3.284 15.921 1.00 95.94 101 GLY A CA 1
ATOM 809 C C . GLY A 1 101 ? -13.831 3.556 14.573 1.00 95.94 101 GLY A C 1
ATOM 810 O O . GLY A 1 101 ? -12.972 4.432 14.444 1.00 95.94 101 GLY A O 1
ATOM 811 N N . TYR A 1 102 ? -14.250 2.814 13.545 1.00 96.88 102 TYR A N 1
ATOM 812 C CA . TYR A 1 102 ? -13.761 2.949 12.167 1.00 96.88 102 TYR A CA 1
ATOM 813 C C . TYR A 1 102 ? -14.125 4.279 11.490 1.00 96.88 102 TYR A C 1
ATOM 815 O O . TYR A 1 102 ? -13.448 4.661 10.534 1.00 96.88 102 TYR A O 1
ATOM 823 N N . GLU A 1 103 ? -15.134 4.998 11.987 1.00 96.69 103 GLU A N 1
ATOM 824 C CA . GLU A 1 103 ? -15.507 6.325 11.483 1.00 96.69 103 GLU A CA 1
ATOM 825 C C . GLU A 1 103 ? -14.663 7.446 12.110 1.00 96.69 103 GLU A C 1
ATOM 827 O O . GLU A 1 103 ? -14.759 8.599 11.691 1.00 96.69 103 GLU A O 1
ATOM 832 N N . THR A 1 104 ? -13.776 7.118 13.059 1.00 95.00 104 THR A N 1
ATOM 833 C CA . THR A 1 104 ? -12.849 8.093 13.644 1.00 95.00 104 THR A CA 1
ATOM 834 C C . THR A 1 104 ? -12.008 8.736 12.543 1.00 95.00 104 THR A C 1
ATOM 836 O O . THR A 1 104 ? -11.353 8.046 11.757 1.00 95.00 104 THR A O 1
ATOM 839 N N . ASN A 1 105 ? -11.999 10.066 12.488 1.00 92.88 105 ASN A N 1
ATOM 840 C CA . ASN A 1 105 ? -11.221 10.811 11.506 1.00 92.88 105 ASN A CA 1
ATOM 841 C C . ASN A 1 105 ? -9.732 10.816 11.887 1.00 92.88 105 ASN A C 1
ATOM 843 O O . ASN A 1 105 ? -9.378 11.126 13.019 1.00 92.88 105 ASN A O 1
ATOM 847 N N . CYS A 1 106 ? -8.840 10.509 10.944 1.00 87.88 106 CYS A N 1
ATOM 848 C CA . CYS A 1 106 ? -7.399 10.533 11.202 1.00 87.88 106 CYS A CA 1
ATOM 849 C C . CYS A 1 106 ? -6.836 11.964 11.361 1.00 87.88 106 CYS A C 1
ATOM 851 O O . CYS A 1 106 ? -5.746 12.143 11.914 1.00 87.88 106 CYS A O 1
ATOM 853 N N . GLY A 1 107 ? -7.546 12.989 10.880 1.00 81.44 107 GLY A N 1
ATOM 854 C CA . GLY A 1 107 ? -7.067 14.370 10.837 1.00 81.44 107 GLY A CA 1
ATOM 855 C C . GLY A 1 107 ? -6.051 14.620 9.712 1.00 81.44 107 GLY A C 1
ATOM 856 O O . GLY A 1 107 ? -5.647 13.715 8.974 1.00 81.44 107 GLY A O 1
ATOM 857 N N . ALA A 1 108 ? -5.594 15.869 9.571 1.00 73.81 108 ALA A N 1
ATOM 858 C CA . ALA A 1 108 ? -4.601 16.236 8.559 1.00 73.81 108 ALA A CA 1
ATOM 859 C C . ALA A 1 108 ? -3.305 15.421 8.738 1.00 73.81 108 ALA A C 1
ATOM 861 O O . ALA A 1 108 ? -2.655 15.509 9.775 1.00 73.81 108 ALA A O 1
ATOM 862 N N . LYS A 1 109 ? -2.924 14.616 7.735 1.00 63.06 109 LYS A N 1
ATOM 863 C CA . LYS A 1 109 ? -1.760 13.703 7.784 1.00 63.06 109 LYS A CA 1
ATOM 864 C C . LYS A 1 109 ? -1.760 12.735 8.985 1.00 63.06 109 LYS A C 1
ATOM 866 O O . LYS A 1 109 ? -0.698 12.300 9.447 1.00 63.06 109 LYS A O 1
ATOM 871 N N . GLY A 1 110 ? -2.927 12.398 9.532 1.00 62.62 110 GLY A N 1
ATOM 872 C CA . GLY A 1 110 ? -3.011 11.476 10.661 1.00 62.62 110 GLY A CA 1
ATOM 873 C C . GLY A 1 110 ? -2.528 12.053 11.997 1.00 62.62 110 GLY A C 1
ATOM 874 O O . GLY A 1 110 ? -2.097 11.280 12.839 1.00 62.62 110 GLY A O 1
ATOM 875 N N . THR A 1 111 ? -2.463 13.375 12.201 1.00 70.38 111 THR A N 1
ATOM 876 C CA . THR A 1 111 ? -1.850 13.991 13.405 1.00 70.38 111 THR A CA 1
ATOM 877 C C . THR A 1 111 ? -2.427 13.528 14.745 1.00 70.38 111 THR A C 1
ATOM 879 O O . THR A 1 111 ? -1.763 13.698 15.762 1.00 70.38 111 THR A O 1
ATOM 882 N N . GLN A 1 112 ? -3.610 12.913 14.757 1.00 75.25 112 GLN A N 1
ATOM 883 C CA . GLN A 1 112 ? -4.239 12.365 15.962 1.00 75.25 112 GLN A CA 1
ATOM 884 C C . GLN A 1 112 ? -3.747 10.956 16.343 1.00 75.25 112 GLN A C 1
ATOM 886 O O . GLN A 1 112 ? -4.152 10.423 17.371 1.00 75.25 112 GLN A O 1
ATOM 891 N N . LEU A 1 113 ? -2.877 10.349 15.530 1.00 85.12 113 LEU A N 1
ATOM 892 C CA . LEU A 1 113 ? -2.388 8.983 15.705 1.00 85.12 11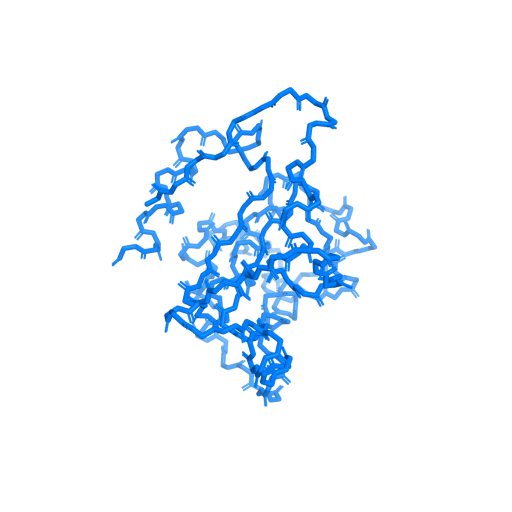3 LEU A CA 1
ATOM 893 C C . LEU A 1 113 ? -0.875 8.955 15.940 1.00 85.12 113 LEU A C 1
ATOM 895 O O . LEU A 1 113 ? -0.118 9.715 15.327 1.00 85.12 113 LEU A O 1
ATOM 899 N N . SER A 1 114 ? -0.424 8.027 16.785 1.00 86.56 114 SER A N 1
ATOM 900 C CA . SER A 1 114 ? 1.002 7.745 16.970 1.00 86.56 114 SER A CA 1
ATOM 901 C C . SER A 1 114 ? 1.625 7.177 15.688 1.00 86.56 114 SER A C 1
ATOM 903 O O . SER A 1 114 ? 0.925 6.631 14.832 1.00 86.56 114 SER A O 1
ATOM 905 N N . GLY A 1 115 ? 2.952 7.262 15.549 1.00 83.88 115 GLY A N 1
ATOM 906 C CA . GLY A 1 115 ? 3.662 6.715 14.383 1.00 83.88 115 GLY A CA 1
ATOM 907 C C . GLY A 1 115 ? 3.334 5.237 14.125 1.00 83.88 115 GLY A C 1
ATOM 908 O O . GLY A 1 115 ? 2.955 4.878 13.013 1.00 83.88 115 GLY A O 1
ATOM 909 N N . GLY A 1 116 ? 3.350 4.406 15.174 1.00 83.06 116 GLY A N 1
ATOM 910 C CA . GLY A 1 116 ? 3.004 2.983 15.071 1.00 83.06 116 GLY A CA 1
ATOM 911 C C . GLY A 1 116 ? 1.539 2.728 14.693 1.00 83.06 116 GLY A C 1
ATOM 912 O O . GLY A 1 116 ? 1.249 1.813 13.926 1.00 83.06 116 GLY A O 1
ATOM 913 N N . GLN A 1 117 ? 0.597 3.558 15.157 1.00 88.62 117 GLN A N 1
ATOM 914 C CA . GLN A 1 117 ? -0.807 3.462 14.733 1.00 88.62 117 GLN A CA 1
ATOM 915 C C . GLN A 1 117 ? -0.968 3.809 13.249 1.00 88.62 117 GLN A C 1
ATOM 917 O O . GLN A 1 117 ? -1.634 3.072 12.522 1.00 88.62 117 GLN A O 1
ATOM 922 N N . LYS A 1 118 ? -0.311 4.876 12.769 1.00 89.81 118 LYS A N 1
ATOM 923 C CA . LYS A 1 118 ? -0.307 5.219 11.336 1.00 89.81 118 LYS A CA 1
ATOM 924 C C . LYS A 1 118 ? 0.274 4.092 10.495 1.00 89.81 118 LYS A C 1
ATOM 926 O O . LYS A 1 118 ? -0.275 3.766 9.445 1.00 89.81 118 LYS A O 1
ATOM 931 N N . GLN A 1 119 ? 1.355 3.485 10.975 1.00 87.50 119 GLN A N 1
ATOM 932 C CA . GLN A 1 119 ? 2.016 2.382 10.292 1.00 87.50 119 GLN A CA 1
ATOM 933 C C . GLN A 1 119 ? 1.104 1.165 10.184 1.00 87.50 119 GLN A C 1
ATOM 935 O O . GLN A 1 119 ? 0.945 0.633 9.090 1.00 87.50 119 GLN A O 1
ATOM 940 N N . ARG A 1 120 ? 0.417 0.773 11.263 1.00 89.75 120 ARG A N 1
ATOM 941 C CA . ARG A 1 120 ? -0.539 -0.342 11.214 1.00 89.75 120 ARG A CA 1
ATOM 942 C C . ARG A 1 120 ? -1.749 -0.065 10.321 1.00 89.75 120 ARG A C 1
ATOM 944 O O . ARG A 1 120 ? -2.194 -0.964 9.617 1.00 89.75 120 ARG A O 1
ATOM 951 N N . ILE A 1 121 ? -2.242 1.173 10.257 1.00 93.38 121 ILE A N 1
ATOM 952 C CA . ILE A 1 121 ? -3.286 1.544 9.283 1.00 93.38 121 ILE A CA 1
ATOM 953 C C . ILE A 1 121 ? -2.756 1.443 7.845 1.00 93.38 121 ILE A C 1
ATOM 955 O O . ILE A 1 121 ? -3.463 0.957 6.964 1.00 93.38 121 ILE A O 1
ATOM 959 N N . ALA A 1 122 ? -1.512 1.854 7.590 1.00 92.06 122 ALA A N 1
ATOM 960 C CA . ALA A 1 122 ? -0.891 1.705 6.275 1.00 92.06 122 ALA A CA 1
ATOM 961 C C . ALA A 1 122 ? -0.643 0.235 5.899 1.00 92.06 122 ALA A C 1
ATOM 963 O O . ALA A 1 122 ? -0.840 -0.135 4.744 1.00 92.06 122 ALA A O 1
ATOM 964 N N . ILE A 1 123 ? -0.291 -0.613 6.868 1.00 91.50 123 ILE A N 1
ATOM 965 C CA . ILE A 1 123 ? -0.210 -2.066 6.682 1.00 91.50 123 ILE A CA 1
ATOM 966 C C . ILE A 1 123 ? -1.594 -2.619 6.337 1.00 91.50 123 ILE A C 1
ATOM 968 O O . ILE A 1 123 ? -1.725 -3.291 5.323 1.00 91.50 123 ILE A O 1
ATOM 972 N N . ALA A 1 124 ? -2.644 -2.280 7.095 1.00 94.00 124 ALA A N 1
ATOM 973 C CA . ALA A 1 124 ? -4.012 -2.705 6.786 1.00 94.00 124 ALA A CA 1
ATOM 974 C C . ALA A 1 124 ? -4.440 -2.276 5.370 1.00 94.00 124 ALA A C 1
ATOM 976 O O . ALA A 1 124 ? -4.987 -3.080 4.620 1.00 94.00 124 ALA A O 1
ATOM 977 N N . ARG A 1 125 ? -4.127 -1.037 4.968 1.00 94.56 125 ARG A N 1
ATOM 978 C CA . ARG A 1 125 ? -4.344 -0.533 3.601 1.00 94.56 125 ARG A CA 1
ATOM 979 C C . ARG A 1 125 ? -3.614 -1.381 2.557 1.00 94.56 125 ARG A C 1
ATOM 981 O O . ARG A 1 125 ? -4.189 -1.705 1.522 1.00 94.56 125 ARG A O 1
ATOM 988 N N . ALA A 1 126 ? -2.353 -1.726 2.805 1.00 92.81 126 ALA A N 1
ATOM 989 C CA . ALA A 1 126 ? -1.570 -2.551 1.893 1.00 92.81 126 ALA A CA 1
ATOM 990 C C . ALA A 1 126 ? -2.099 -3.995 1.826 1.00 92.81 126 ALA A C 1
ATOM 992 O O . ALA A 1 126 ? -2.159 -4.558 0.738 1.00 92.81 126 ALA A O 1
ATOM 993 N N . LEU A 1 127 ? -2.537 -4.568 2.951 1.00 92.06 127 LEU A N 1
ATOM 994 C CA . LEU A 1 127 ? -3.112 -5.914 3.028 1.00 92.06 127 LEU A CA 1
ATOM 995 C C . LEU A 1 127 ? -4.474 -6.009 2.337 1.00 92.06 127 LEU A C 1
ATOM 997 O O . LEU A 1 127 ? -4.736 -6.995 1.656 1.00 92.06 127 LEU A O 1
ATOM 1001 N N . LEU A 1 128 ? -5.317 -4.976 2.447 1.00 94.12 128 LEU A N 1
ATOM 1002 C CA . LEU A 1 128 ? -6.627 -4.941 1.790 1.00 94.12 128 LEU A CA 1
ATOM 1003 C C . LEU A 1 128 ? -6.520 -5.086 0.264 1.00 94.12 128 LEU A C 1
ATOM 1005 O O . LEU A 1 128 ? -7.386 -5.683 -0.368 1.00 94.12 128 LEU A O 1
ATOM 1009 N N . ARG A 1 129 ? -5.436 -4.573 -0.330 1.00 91.75 129 ARG A N 1
ATOM 1010 C CA . ARG A 1 129 ? -5.151 -4.730 -1.764 1.00 91.75 129 ARG A CA 1
ATOM 1011 C C . ARG A 1 129 ? -4.900 -6.187 -2.172 1.00 91.75 129 ARG A C 1
ATOM 1013 O O . ARG A 1 129 ? -5.010 -6.499 -3.353 1.00 91.75 129 ARG A O 1
ATOM 1020 N N . ASN A 1 130 ? -4.545 -7.058 -1.227 1.00 90.69 130 ASN A N 1
ATOM 1021 C CA . ASN A 1 130 ? -4.096 -8.427 -1.476 1.00 90.69 130 ASN A CA 1
ATOM 1022 C C . ASN A 1 130 ? -2.968 -8.517 -2.538 1.00 90.69 130 ASN A C 1
ATOM 1024 O O . ASN A 1 130 ? -3.123 -9.178 -3.573 1.00 90.69 130 ASN A O 1
ATOM 1028 N N . PRO A 1 131 ? -1.846 -7.796 -2.341 1.00 91.75 131 PRO A N 1
ATOM 1029 C CA . PRO A 1 131 ? -0.785 -7.700 -3.333 1.00 91.75 131 PRO A CA 1
ATOM 1030 C C . PRO A 1 131 ? 0.045 -8.988 -3.418 1.00 91.75 131 PRO A C 1
ATOM 1032 O O . PRO A 1 131 ? 0.211 -9.714 -2.442 1.00 91.75 131 PRO A O 1
ATOM 1035 N N . LYS A 1 132 ? 0.644 -9.239 -4.586 1.00 91.31 132 LYS A N 1
ATOM 1036 C CA . LYS A 1 132 ? 1.623 -10.324 -4.790 1.00 91.31 132 LYS A CA 1
ATOM 1037 C C . LYS A 1 132 ? 3.021 -9.948 -4.313 1.00 91.31 132 LYS A C 1
ATOM 1039 O O . LYS A 1 132 ? 3.817 -10.822 -3.989 1.00 91.31 132 LYS A O 1
ATOM 1044 N N . ILE A 1 133 ? 3.319 -8.651 -4.298 1.00 91.00 133 ILE A N 1
ATOM 1045 C CA . ILE A 1 133 ? 4.591 -8.093 -3.852 1.00 91.00 133 ILE A CA 1
ATOM 1046 C C . ILE A 1 133 ? 4.282 -7.053 -2.781 1.00 91.00 133 ILE A C 1
ATOM 1048 O O . ILE A 1 133 ? 3.565 -6.089 -3.043 1.00 91.00 133 ILE A O 1
ATOM 1052 N N . LEU A 1 134 ? 4.836 -7.227 -1.586 1.00 90.25 134 LEU A N 1
ATOM 1053 C CA . LEU A 1 134 ? 4.721 -6.251 -0.509 1.00 90.25 134 LEU A CA 1
ATOM 1054 C C . LEU A 1 134 ? 6.089 -5.629 -0.231 1.00 90.25 134 LEU A C 1
ATOM 1056 O O . LEU A 1 134 ? 7.069 -6.339 -0.008 1.00 90.25 134 LEU A O 1
ATOM 1060 N N . LEU A 1 135 ? 6.150 -4.301 -0.279 1.00 89.44 135 LEU A N 1
ATOM 1061 C CA . LEU A 1 135 ? 7.363 -3.514 -0.091 1.00 89.44 135 LEU A CA 1
ATOM 1062 C C . LEU A 1 135 ? 7.284 -2.749 1.230 1.00 89.44 135 LEU A C 1
ATOM 1064 O O . LEU A 1 135 ? 6.303 -2.054 1.493 1.00 89.44 135 LEU A O 1
ATOM 1068 N N . PHE A 1 136 ? 8.341 -2.843 2.030 1.00 86.44 136 PHE A N 1
ATOM 1069 C CA . PHE A 1 136 ? 8.497 -2.103 3.279 1.00 86.44 136 PHE A CA 1
ATOM 1070 C C . PHE A 1 136 ? 9.721 -1.194 3.165 1.00 86.44 136 PHE A C 1
ATOM 1072 O O . PHE A 1 136 ? 10.828 -1.695 2.964 1.00 86.44 136 PHE A O 1
ATOM 1079 N N . ASP A 1 137 ? 9.534 0.121 3.296 1.00 82.50 137 ASP A N 1
ATOM 1080 C CA . ASP A 1 137 ? 10.647 1.080 3.340 1.00 82.50 137 ASP A CA 1
ATOM 1081 C C . ASP A 1 137 ? 10.990 1.404 4.801 1.00 82.50 137 ASP A C 1
ATOM 1083 O O . ASP A 1 137 ? 10.163 1.953 5.524 1.00 82.50 137 ASP A O 1
ATOM 1087 N N . GLU A 1 138 ? 12.180 0.993 5.251 1.00 69.19 138 GLU A N 1
ATOM 1088 C CA . GLU A 1 138 ? 12.727 1.202 6.610 1.00 69.19 138 GLU A CA 1
ATOM 1089 C C . GLU A 1 138 ? 11.775 0.879 7.786 1.00 69.19 138 GLU A C 1
ATOM 1091 O O . GLU A 1 138 ? 11.900 1.425 8.888 1.00 69.19 138 GLU A O 1
ATOM 1096 N N . ALA A 1 139 ? 10.853 -0.070 7.589 1.00 54.59 139 ALA A N 1
ATOM 1097 C CA . ALA A 1 139 ? 9.855 -0.436 8.594 1.00 54.59 139 ALA A CA 1
ATOM 1098 C C . ALA A 1 139 ? 10.463 -1.030 9.882 1.00 54.59 139 ALA A C 1
ATOM 1100 O O . ALA A 1 139 ? 9.832 -0.966 10.933 1.00 54.59 139 ALA A O 1
ATOM 1101 N N . THR A 1 140 ? 11.696 -1.542 9.830 1.00 49.47 140 THR A N 1
ATOM 1102 C CA . THR A 1 140 ? 12.410 -2.144 10.971 1.00 49.47 140 THR A CA 1
ATOM 1103 C C . THR A 1 140 ? 12.816 -1.148 12.058 1.00 49.47 140 THR A C 1
ATOM 1105 O O . THR A 1 140 ? 13.132 -1.567 13.164 1.00 49.47 140 THR A O 1
ATOM 1108 N N . SER A 1 141 ? 12.805 0.162 11.785 1.00 47.19 141 SER A N 1
ATOM 1109 C CA . SER A 1 141 ? 13.122 1.179 12.802 1.00 47.19 141 SER A CA 1
ATOM 1110 C C . SER A 1 141 ? 11.949 1.487 13.746 1.00 47.19 141 SER A C 1
ATOM 1112 O O . SER A 1 141 ? 12.174 1.933 14.868 1.00 47.19 141 SER A O 1
ATOM 1114 N N . ALA A 1 142 ? 10.712 1.231 13.301 1.00 43.97 142 ALA A N 1
ATOM 1115 C CA . ALA A 1 142 ? 9.474 1.518 14.036 1.00 43.97 142 ALA A CA 1
ATOM 1116 C C . ALA A 1 142 ? 8.644 0.262 14.370 1.00 43.97 142 ALA A C 1
ATOM 1118 O O . ALA A 1 142 ? 7.749 0.312 15.217 1.00 43.97 142 ALA A O 1
ATOM 1119 N N . LEU A 1 143 ? 8.939 -0.871 13.728 1.00 51.47 143 LEU A N 1
ATOM 1120 C CA . LEU A 1 143 ? 8.410 -2.169 14.119 1.00 51.47 143 LEU A CA 1
ATOM 1121 C C . LEU A 1 143 ? 9.222 -2.673 15.312 1.00 51.47 143 LEU A C 1
ATOM 1123 O O . LEU A 1 143 ? 10.299 -3.239 15.144 1.00 51.47 143 LEU A O 1
ATOM 1127 N N . ASP A 1 144 ? 8.683 -2.510 16.523 1.00 56.28 144 ASP A N 1
ATOM 1128 C CA . ASP A 1 144 ? 9.059 -3.397 17.626 1.00 56.28 144 ASP A CA 1
ATOM 1129 C C . ASP A 1 144 ? 9.028 -4.847 17.120 1.00 56.28 144 ASP A C 1
ATOM 1131 O O . ASP A 1 144 ? 8.148 -5.227 16.343 1.00 56.28 144 ASP A O 1
ATOM 1135 N N . SER A 1 145 ? 9.978 -5.668 17.560 1.00 55.50 145 SER A N 1
ATOM 1136 C CA . SER A 1 145 ? 10.145 -7.069 17.132 1.00 55.50 145 SER A CA 1
ATOM 1137 C C . SER A 1 145 ? 8.889 -7.941 17.321 1.00 55.50 145 SER A C 1
ATOM 1139 O O . SER A 1 145 ? 8.756 -9.000 16.705 1.00 55.50 145 SER A O 1
ATOM 1141 N N . GLU A 1 146 ? 7.935 -7.487 18.135 1.00 54.34 146 GLU A N 1
ATOM 1142 C CA . GLU A 1 146 ? 6.593 -8.056 18.264 1.00 54.34 146 GLU A CA 1
ATOM 1143 C C . GLU A 1 146 ? 5.702 -7.769 17.038 1.00 54.34 146 GLU A C 1
ATOM 1145 O O . GLU A 1 146 ? 5.042 -8.673 16.530 1.00 54.34 146 GLU A O 1
ATOM 1150 N N . ASN A 1 147 ? 5.738 -6.550 16.489 1.00 56.03 147 ASN A N 1
ATOM 1151 C CA . ASN A 1 147 ? 4.962 -6.171 15.305 1.00 56.03 147 ASN A CA 1
ATOM 1152 C C . ASN A 1 147 ? 5.486 -6.838 14.027 1.00 56.03 147 ASN A C 1
ATOM 1154 O O . ASN A 1 147 ? 4.691 -7.182 13.156 1.00 56.03 147 ASN A O 1
ATOM 1158 N N . GLU A 1 148 ? 6.799 -7.045 13.904 1.00 61.22 148 GLU A N 1
ATOM 1159 C CA . GLU A 1 148 ? 7.385 -7.711 12.732 1.00 61.22 148 GLU A CA 1
ATOM 1160 C C . GLU A 1 148 ? 6.858 -9.149 12.592 1.00 61.22 148 GLU A C 1
ATOM 1162 O O . GLU A 1 148 ? 6.429 -9.551 11.512 1.00 61.22 148 GLU A O 1
ATOM 1167 N N . LYS A 1 149 ? 6.761 -9.889 13.706 1.00 63.88 149 LYS A N 1
ATOM 1168 C CA . LYS A 1 149 ? 6.166 -11.238 13.736 1.00 63.88 149 LYS A CA 1
ATOM 1169 C C . LYS A 1 149 ? 4.686 -11.247 13.366 1.00 63.88 149 LYS A C 1
ATOM 1171 O O . LYS A 1 149 ? 4.227 -12.180 12.718 1.00 63.88 149 LYS A O 1
ATOM 1176 N N . ILE A 1 150 ? 3.946 -10.227 13.786 1.00 59.66 150 ILE A N 1
ATOM 1177 C CA . ILE A 1 150 ? 2.513 -10.098 13.506 1.00 59.66 150 ILE A CA 1
ATOM 1178 C C . ILE A 1 150 ? 2.278 -9.836 12.020 1.00 59.66 150 ILE A C 1
ATOM 1180 O O . ILE A 1 150 ? 1.440 -10.488 11.406 1.00 59.66 150 ILE A O 1
ATOM 1184 N N . VAL A 1 151 ? 3.049 -8.920 11.431 1.00 60.00 151 VAL A N 1
ATOM 1185 C CA . VAL A 1 151 ? 2.994 -8.656 9.990 1.00 60.00 151 VAL A CA 1
ATOM 1186 C C . VAL A 1 151 ? 3.402 -9.901 9.207 1.00 60.00 151 VAL A C 1
ATOM 1188 O O . VAL A 1 151 ? 2.750 -10.225 8.223 1.00 60.00 151 VAL A O 1
ATOM 1191 N N . GLN A 1 152 ? 4.421 -10.632 9.664 1.00 63.53 152 GLN A N 1
ATOM 1192 C CA . GLN A 1 152 ? 4.822 -11.900 9.058 1.00 63.53 152 GLN A CA 1
ATOM 1193 C C . GLN A 1 152 ? 3.672 -12.924 9.075 1.00 63.53 152 GLN A C 1
ATOM 1195 O O . GLN A 1 152 ? 3.329 -13.463 8.031 1.00 63.53 152 GLN A O 1
ATOM 1200 N N . ALA A 1 153 ? 3.024 -13.124 10.227 1.00 65.31 153 ALA A N 1
ATOM 1201 C CA . ALA A 1 153 ? 1.905 -14.058 10.381 1.00 65.31 153 ALA A CA 1
ATOM 1202 C C . ALA A 1 153 ? 0.643 -13.648 9.602 1.00 65.31 153 ALA A C 1
ATOM 1204 O O . ALA A 1 153 ? -0.199 -14.488 9.315 1.00 65.31 153 ALA A O 1
ATOM 1205 N N . ALA A 1 154 ? 0.494 -12.363 9.279 1.00 58.56 154 ALA A N 1
ATOM 1206 C CA . ALA A 1 154 ? -0.591 -11.854 8.446 1.00 58.56 154 ALA A CA 1
ATOM 1207 C C . ALA A 1 154 ? -0.354 -12.039 6.936 1.00 58.56 154 ALA A C 1
ATOM 1209 O O . ALA A 1 154 ? -1.278 -11.811 6.151 1.00 58.56 154 ALA A O 1
ATOM 1210 N N . LEU A 1 155 ? 0.878 -12.370 6.538 1.00 55.72 155 LEU A N 1
ATOM 1211 C CA . LEU A 1 155 ? 1.305 -12.544 5.147 1.00 55.72 155 LEU A CA 1
ATOM 1212 C C . LEU A 1 155 ? 1.501 -14.012 4.744 1.00 55.72 155 LEU A C 1
ATOM 1214 O O . LEU A 1 155 ? 1.563 -14.276 3.542 1.00 55.72 155 LEU A O 1
ATOM 1218 N N . ASP A 1 156 ? 1.616 -14.917 5.720 1.00 50.38 156 ASP A N 1
ATOM 1219 C CA . ASP A 1 156 ? 1.613 -16.379 5.543 1.00 50.38 156 ASP A CA 1
ATOM 1220 C C . ASP A 1 156 ? 0.174 -16.930 5.468 1.00 50.38 156 ASP A C 1
ATOM 1222 O O . ASP A 1 156 ? -0.053 -17.868 4.666 1.00 50.38 156 ASP A O 1
#

Foldseek 3Di:
DDDDDDDPPPCPVVVVCCQLPVDDDPDDADDDVNDGCVPDDNVVSNLQEAEQEPQFFAAQFFLQVRLVLLDPPDPDDDVVLLLLLLVLLVCQVVLVPDPCRRRDGCHHRSVVDDRSNSRSSSSSSRVSSVHNYYYYHVVVVVDDPVSVVSNVVSND

pLDDT: mean 86.17, std 12.79, range [43.97, 97.62]

Radius of gyration: 16.28 Å; chains: 1; bounding box: 42×33×43 Å

Sequence (156 aa):
MSIYLGTSGCGKSTTIQLIERFYDVNMGRLLVDSRDIRSLNLQWYRSQIGIVSQEPVLFNMSIRENIAYGDNSRKDIPLDEIIQAAKNANIHDFIQFLQDGYETNCGAKGTQLSGGQKQRIAIARALLRNPKILLFDEATSALDSENEKIVQAALD